Protein AF-A0A371HRX9-F1 (afdb_monomer_lite)

Radius of gyration: 19.14 Å; chains: 1; bounding box: 44×37×48 Å

pLDDT: mean 90.25, std 6.48, range [60.59, 98.5]

InterPro domains:
  IPR000477 Reverse transcriptase domain [PF00078] (26-96)
  IPR043128 Reverse transcriptase/Diguanylate cyclase domain [G3DSA:3.30.70.270] (24-95)
  IPR043502 DNA/RNA polymerase superfamily [SSF56672] (2-97)
  IPR053134 RNA-directed DNA polymerase homolog [PTHR24559] (25-96)

Organism: Mucuna pruriens (NCBI:txid157652)

Foldseek 3Di:
DDPVVVVVVVVVVVVCVVVVVDDDPVVVVVVVPPDPDDDDDDCPCVQQVAADDPVCQVVQWDADPVGIDTRRTGDPPDPCSVVVSVVVVCVVCVVVD

Sequence (97 aa):
MNLTILDVVKKEMTKLLAVGIIYPISDIVEKLAGKSRYYFLDGFSGYMQMHIALEDQHKTTFTCPFGTFAYSRMPFGLCNAPSTFQRCMTSIFSNLL

Secondary structure (DSSP, 8-state):
--HHHHHHHHHHHHHHHHTTS---HHHHHHHHTT-S-------TTSGGGSBPPGGGGGGG-EEETTEEE--SB--TT-TTHHHHHHHHHHHHTTTT-

Structure (mmCIF, N/CA/C/O backbone):
data_AF-A0A371HRX9-F1
#
_entry.id   AF-A0A371HRX9-F1
#
loop_
_atom_site.group_PDB
_atom_site.id
_atom_site.type_symbol
_atom_site.label_atom_id
_atom_site.label_alt_id
_atom_site.label_comp_id
_atom_site.label_asym_id
_atom_site.label_entity_id
_atom_site.label_seq_id
_atom_site.pdbx_PDB_ins_code
_atom_site.Cartn_x
_atom_site.Cartn_y
_atom_site.Cartn_z
_atom_site.occupancy
_atom_site.B_iso_or_equiv
_atom_site.auth_seq_id
_atom_site.auth_comp_id
_atom_site.auth_asym_id
_atom_site.auth_atom_id
_atom_site.pdbx_PDB_model_num
ATOM 1 N N . MET A 1 1 ? 28.736 -16.654 4.655 1.00 60.59 1 MET A N 1
ATOM 2 C CA . MET A 1 1 ? 27.337 -16.948 4.269 1.00 60.59 1 MET A CA 1
ATOM 3 C C . MET A 1 1 ? 27.285 -18.393 3.795 1.00 60.59 1 MET A C 1
ATOM 5 O O . MET A 1 1 ? 28.167 -18.775 3.040 1.00 60.59 1 MET A O 1
ATOM 9 N N . ASN A 1 2 ? 26.358 -19.212 4.293 1.00 76.81 2 ASN A N 1
ATOM 10 C CA . ASN A 1 2 ? 26.287 -20.638 3.952 1.00 76.81 2 ASN A CA 1
ATOM 11 C C . ASN A 1 2 ? 25.788 -20.806 2.500 1.00 76.81 2 ASN A C 1
ATOM 13 O O . ASN A 1 2 ? 24.740 -20.253 2.164 1.00 76.81 2 ASN A O 1
ATOM 17 N N . LEU A 1 3 ? 26.525 -21.540 1.654 1.00 76.75 3 LEU A N 1
ATOM 18 C CA . LEU A 1 3 ? 26.177 -21.779 0.242 1.00 76.75 3 LEU A CA 1
ATOM 19 C C . LEU A 1 3 ? 24.764 -22.367 0.087 1.00 76.75 3 LEU A C 1
ATOM 21 O O . LEU A 1 3 ? 24.022 -21.957 -0.798 1.00 76.75 3 LEU A O 1
ATOM 25 N N . THR A 1 4 ? 24.329 -23.202 1.031 1.00 87.62 4 THR A N 1
ATOM 26 C CA . THR A 1 4 ? 22.989 -23.801 1.032 1.00 87.62 4 THR A CA 1
ATOM 27 C C . THR A 1 4 ? 21.876 -22.759 1.183 1.00 87.62 4 THR A C 1
ATOM 29 O O . THR A 1 4 ? 20.810 -22.895 0.589 1.00 87.62 4 THR A O 1
ATOM 32 N N . ILE A 1 5 ? 22.110 -21.687 1.949 1.00 91.06 5 ILE A N 1
ATOM 33 C CA . ILE A 1 5 ? 21.121 -20.613 2.131 1.00 91.06 5 ILE A CA 1
ATOM 34 C C . ILE A 1 5 ? 20.975 -19.808 0.837 1.00 91.06 5 ILE A C 1
ATOM 36 O O . ILE A 1 5 ? 19.861 -19.449 0.465 1.00 91.06 5 ILE A O 1
ATOM 40 N N . LEU A 1 6 ? 22.079 -19.559 0.126 1.00 91.44 6 LEU A N 1
ATOM 41 C CA . LEU A 1 6 ? 22.054 -18.866 -1.164 1.00 91.44 6 LEU A CA 1
ATOM 42 C C . LEU A 1 6 ? 21.221 -19.616 -2.205 1.00 91.44 6 LEU A C 1
ATOM 44 O O . LEU A 1 6 ? 20.437 -18.991 -2.917 1.00 91.44 6 LEU A O 1
ATOM 48 N N . ASP A 1 7 ? 21.362 -20.938 -2.276 1.00 93.38 7 ASP A N 1
ATOM 49 C CA . ASP A 1 7 ? 20.621 -21.755 -3.240 1.00 93.38 7 ASP A CA 1
ATOM 50 C C . ASP A 1 7 ? 19.124 -21.815 -2.917 1.00 93.38 7 ASP A C 1
ATOM 52 O O . ASP A 1 7 ? 18.289 -21.719 -3.819 1.00 93.38 7 ASP A O 1
ATOM 56 N N . VAL A 1 8 ? 18.767 -21.884 -1.629 1.00 94.44 8 VAL A N 1
ATOM 57 C CA . VAL A 1 8 ? 17.368 -21.787 -1.183 1.00 94.44 8 VAL A CA 1
ATOM 58 C C . VAL A 1 8 ? 16.779 -20.424 -1.549 1.00 94.44 8 VAL A C 1
ATOM 60 O O . VAL A 1 8 ? 15.705 -20.369 -2.146 1.00 94.44 8 VAL A O 1
ATOM 63 N N . VAL A 1 9 ? 17.491 -19.330 -1.261 1.00 94.44 9 VAL A N 1
ATOM 64 C CA . VAL A 1 9 ? 17.036 -17.971 -1.594 1.00 94.44 9 VAL A CA 1
ATOM 65 C C . VAL A 1 9 ? 16.836 -17.814 -3.099 1.00 94.44 9 VAL A C 1
ATOM 67 O O . VAL A 1 9 ? 15.780 -17.347 -3.521 1.00 94.44 9 VAL A O 1
ATOM 70 N N . LYS A 1 10 ? 17.796 -18.257 -3.922 1.00 93.31 10 LYS A N 1
ATOM 71 C CA . LYS A 1 10 ? 17.667 -18.225 -5.387 1.00 93.31 10 LYS A CA 1
ATOM 72 C C . LYS A 1 10 ? 16.430 -18.985 -5.855 1.00 93.31 10 LYS A C 1
ATOM 74 O O . LYS A 1 10 ? 15.658 -18.450 -6.643 1.00 93.31 10 LYS A O 1
ATOM 79 N N . LYS A 1 11 ? 16.207 -20.196 -5.336 1.00 95.19 11 LYS A N 1
ATOM 80 C CA . LYS A 1 11 ? 15.046 -21.019 -5.691 1.00 95.19 11 LYS A CA 1
ATOM 81 C C . LYS A 1 11 ? 13.724 -20.325 -5.355 1.00 95.19 11 LYS A C 1
ATOM 83 O O . LYS A 1 11 ? 12.819 -20.330 -6.187 1.00 95.19 11 LYS A O 1
ATOM 88 N N . GLU A 1 12 ? 13.601 -19.729 -4.170 1.00 95.31 12 GLU A N 1
ATOM 89 C CA . GLU A 1 12 ? 12.387 -18.998 -3.789 1.00 95.31 12 GLU A CA 1
ATOM 90 C C . GLU A 1 12 ? 12.193 -17.734 -4.638 1.00 95.31 12 GLU A C 1
ATOM 92 O O . GLU A 1 12 ? 11.091 -17.500 -5.132 1.00 95.31 12 GLU A O 1
ATOM 97 N N . MET A 1 13 ? 13.255 -16.968 -4.911 1.00 93.94 13 MET A N 1
ATOM 98 C CA . MET A 1 13 ? 13.174 -15.813 -5.813 1.00 93.94 13 MET A CA 1
ATOM 99 C C . MET A 1 13 ? 12.704 -16.212 -7.215 1.00 93.94 13 MET A C 1
ATOM 101 O O . MET A 1 13 ? 11.827 -15.555 -7.768 1.00 93.94 13 MET A O 1
ATOM 105 N N . THR A 1 14 ? 13.226 -17.305 -7.782 1.00 94.31 14 THR A N 1
ATOM 106 C CA . THR A 1 14 ? 12.791 -17.797 -9.098 1.00 94.31 14 THR A CA 1
ATOM 107 C C . THR A 1 14 ? 11.314 -18.185 -9.103 1.00 94.31 14 THR A C 1
ATOM 109 O O . THR A 1 14 ? 10.618 -17.882 -10.069 1.00 94.31 14 THR A O 1
ATOM 112 N N . LYS A 1 15 ? 10.803 -18.800 -8.028 1.00 93.50 15 LYS A N 1
ATOM 113 C CA . LYS A 1 15 ? 9.365 -19.090 -7.913 1.00 93.50 15 LYS A CA 1
ATOM 114 C C . LYS A 1 15 ? 8.545 -17.806 -7.928 1.00 93.50 15 LYS A C 1
ATOM 116 O O . LYS A 1 15 ? 7.600 -17.720 -8.701 1.00 93.50 15 LYS A O 1
ATOM 121 N N . LEU A 1 16 ? 8.921 -16.821 -7.108 1.00 91.75 16 LEU A N 1
ATOM 122 C CA . LEU A 1 16 ? 8.218 -15.538 -7.012 1.00 91.75 16 LEU A CA 1
ATOM 123 C C . LEU A 1 16 ? 8.247 -14.761 -8.338 1.00 91.75 16 LEU A C 1
ATOM 125 O O . LEU A 1 16 ? 7.241 -14.154 -8.698 1.00 91.75 16 LEU A O 1
ATOM 129 N N . LEU A 1 17 ? 9.364 -14.811 -9.073 1.00 91.44 17 LEU A N 1
ATOM 130 C CA . LEU A 1 17 ? 9.488 -14.252 -10.424 1.00 91.44 17 LEU A CA 1
ATOM 131 C C . LEU A 1 17 ? 8.540 -14.952 -11.406 1.00 91.44 17 LEU A C 1
ATOM 133 O O . LEU A 1 17 ? 7.808 -14.288 -12.131 1.00 91.44 17 LEU A O 1
ATOM 137 N N . ALA A 1 18 ? 8.513 -16.289 -11.407 1.00 90.56 18 ALA A N 1
ATOM 138 C CA . ALA A 1 18 ? 7.702 -17.072 -12.341 1.00 90.56 18 ALA A CA 1
ATOM 139 C C . ALA A 1 18 ? 6.191 -16.838 -12.178 1.00 90.56 18 ALA A C 1
ATOM 141 O O . ALA A 1 18 ? 5.456 -16.886 -13.160 1.00 90.56 18 ALA A O 1
ATOM 142 N N . VAL A 1 19 ? 5.726 -16.563 -10.955 1.00 88.19 19 VAL A N 1
ATOM 143 C CA . VAL A 1 19 ? 4.318 -16.217 -10.684 1.00 88.19 19 VAL A CA 1
ATOM 144 C C . VAL A 1 19 ? 4.027 -14.714 -10.786 1.00 88.19 19 VAL A C 1
ATOM 146 O O . VAL A 1 19 ? 2.910 -14.291 -10.503 1.00 88.19 19 VAL A O 1
ATOM 149 N N . GLY A 1 20 ? 5.019 -13.898 -11.157 1.00 81.25 20 GLY A N 1
ATOM 150 C CA . GLY A 1 20 ? 4.871 -12.448 -11.300 1.00 81.25 20 GLY A CA 1
ATOM 151 C C . GLY A 1 20 ? 4.657 -11.695 -9.983 1.00 81.25 20 GLY A C 1
ATOM 152 O O . GLY A 1 20 ? 4.153 -10.575 -9.999 1.00 81.25 20 GLY A O 1
ATOM 153 N N . ILE A 1 21 ? 5.017 -12.288 -8.836 1.00 78.88 21 ILE A N 1
ATOM 154 C CA . ILE A 1 21 ? 4.930 -11.613 -7.528 1.00 78.88 21 ILE A CA 1
ATOM 155 C C . ILE A 1 21 ? 6.043 -10.569 -7.381 1.00 78.88 21 ILE A C 1
ATOM 157 O O . ILE A 1 21 ? 5.825 -9.518 -6.780 1.00 78.88 21 ILE A O 1
ATOM 161 N N . ILE A 1 22 ? 7.231 -10.847 -7.923 1.00 85.44 22 ILE A N 1
ATOM 162 C CA . ILE A 1 22 ? 8.363 -9.912 -7.958 1.00 85.44 22 ILE A CA 1
ATOM 163 C C . ILE A 1 22 ? 8.864 -9.755 -9.394 1.00 85.44 22 ILE A C 1
ATOM 165 O O . ILE A 1 22 ? 8.639 -10.631 -10.225 1.00 85.44 22 ILE A O 1
ATOM 169 N N . TYR A 1 23 ? 9.572 -8.663 -9.673 1.00 85.94 23 TYR A N 1
ATOM 170 C CA . TYR A 1 23 ? 10.245 -8.414 -10.949 1.00 85.94 23 TYR A CA 1
ATOM 171 C C . TYR A 1 23 ? 11.633 -7.790 -10.701 1.00 85.94 23 TYR A C 1
ATOM 173 O O . TYR A 1 23 ? 11.835 -7.141 -9.667 1.00 85.94 23 TYR A O 1
ATOM 181 N N . PRO A 1 24 ? 12.607 -7.970 -11.608 1.00 89.44 24 PRO A N 1
ATOM 182 C CA . PRO A 1 24 ? 13.903 -7.307 -11.521 1.00 89.44 24 PRO A CA 1
ATOM 183 C C . PRO A 1 24 ? 13.765 -5.794 -11.730 1.00 89.44 24 PRO A C 1
ATOM 185 O O . PRO A 1 24 ? 13.083 -5.336 -12.643 1.00 89.44 24 PRO A O 1
ATOM 188 N N . ILE A 1 25 ? 14.459 -4.992 -10.919 1.00 88.44 25 ILE A N 1
ATOM 189 C CA . ILE A 1 25 ? 14.465 -3.527 -11.089 1.00 88.44 25 ILE A CA 1
ATOM 190 C C . ILE A 1 25 ? 15.094 -3.130 -12.436 1.00 88.44 25 ILE A C 1
ATOM 192 O O . ILE A 1 25 ? 14.673 -2.137 -13.031 1.00 88.44 25 ILE A O 1
ATOM 196 N N . SER A 1 26 ? 16.052 -3.918 -12.940 1.00 90.56 26 SER A N 1
ATOM 197 C CA . SER A 1 26 ? 16.662 -3.730 -14.263 1.00 90.56 26 SER A CA 1
ATOM 198 C C . SER A 1 26 ? 15.621 -3.641 -15.373 1.00 90.56 26 SER A C 1
ATOM 200 O O . SER A 1 26 ? 15.710 -2.741 -16.198 1.00 90.56 26 SER A O 1
ATOM 202 N N . ASP A 1 27 ? 14.586 -4.481 -15.338 1.00 86.25 27 ASP A N 1
ATOM 203 C CA . ASP A 1 27 ? 13.558 -4.541 -16.381 1.00 86.25 27 ASP A CA 1
ATOM 204 C C . ASP A 1 27 ? 12.777 -3.222 -16.471 1.00 86.25 27 ASP A C 1
ATOM 206 O O . ASP A 1 27 ? 12.442 -2.754 -17.559 1.00 86.25 27 ASP A O 1
ATOM 210 N N . ILE A 1 28 ? 12.519 -2.576 -15.327 1.00 84.38 28 ILE A N 1
ATOM 211 C CA . ILE A 1 28 ? 11.899 -1.246 -15.297 1.00 84.38 28 ILE A CA 1
ATOM 212 C C . ILE A 1 28 ? 12.854 -0.198 -15.863 1.00 84.38 28 ILE A C 1
ATOM 214 O O . ILE A 1 28 ? 12.442 0.630 -16.674 1.00 84.38 28 ILE A O 1
ATOM 218 N N . VAL A 1 29 ? 14.118 -0.210 -15.436 1.00 87.62 29 VAL A N 1
ATOM 219 C CA . VAL A 1 29 ? 15.112 0.779 -15.879 1.00 87.62 29 VAL A CA 1
ATOM 220 C C . VAL A 1 29 ? 15.327 0.689 -17.390 1.00 87.62 29 VAL A C 1
ATOM 222 O O . VAL A 1 29 ? 15.361 1.717 -18.061 1.00 87.62 29 VAL A O 1
ATOM 225 N N . GLU A 1 30 ? 15.397 -0.521 -17.939 1.00 89.38 30 GLU A N 1
ATOM 226 C CA . GLU A 1 30 ? 15.524 -0.763 -19.375 1.00 89.38 30 GLU A CA 1
ATOM 227 C C . GLU A 1 30 ? 14.277 -0.316 -20.149 1.00 89.38 30 GLU A C 1
ATOM 229 O O . GLU A 1 30 ? 14.412 0.377 -21.157 1.00 89.38 30 GLU A O 1
ATOM 234 N N . LYS A 1 31 ? 13.060 -0.607 -19.656 1.00 84.62 31 LYS A N 1
ATOM 235 C CA . LYS A 1 31 ? 11.806 -0.097 -20.253 1.00 84.62 31 LYS A CA 1
ATOM 236 C C . LYS A 1 31 ? 11.749 1.435 -20.287 1.00 84.62 31 LYS A C 1
ATOM 238 O O . LYS A 1 31 ? 11.165 2.022 -21.204 1.00 84.62 31 LYS A O 1
ATOM 243 N N . LEU A 1 32 ? 12.322 2.079 -19.273 1.00 86.44 32 LEU A N 1
ATOM 244 C CA . LEU A 1 32 ? 12.374 3.532 -19.153 1.00 86.44 32 LEU A CA 1
ATOM 245 C C . LEU A 1 32 ? 13.524 4.154 -19.955 1.00 86.44 32 LEU A C 1
ATOM 247 O O . LEU A 1 32 ? 13.451 5.339 -20.255 1.00 86.44 32 LEU A O 1
ATOM 251 N N . ALA A 1 33 ? 14.557 3.403 -20.334 1.00 91.56 33 ALA A N 1
ATOM 252 C CA . ALA A 1 33 ? 15.732 3.950 -21.001 1.00 91.56 33 ALA A CA 1
ATOM 253 C C . ALA A 1 33 ? 15.400 4.623 -22.350 1.00 91.56 33 ALA A C 1
ATOM 255 O O . ALA A 1 33 ? 14.508 4.216 -23.097 1.00 91.56 33 ALA A O 1
ATOM 256 N N . GLY A 1 34 ? 16.144 5.685 -22.677 1.00 89.81 34 GLY A N 1
ATOM 257 C CA . GLY A 1 34 ? 16.047 6.373 -23.970 1.00 89.81 34 GLY A CA 1
ATOM 258 C C . GLY A 1 34 ? 14.816 7.271 -24.155 1.00 89.81 34 GLY A C 1
ATOM 259 O O . GLY A 1 34 ? 14.629 7.815 -25.244 1.00 89.81 34 GLY A O 1
ATOM 260 N N . LYS A 1 35 ? 13.977 7.474 -23.128 1.00 89.62 35 LYS A N 1
ATOM 261 C CA . LYS A 1 35 ? 12.890 8.466 -23.192 1.00 89.62 35 LYS A CA 1
ATOM 262 C C . LYS A 1 35 ? 13.445 9.880 -22.995 1.00 89.62 35 LYS A C 1
ATOM 264 O O . LYS A 1 35 ? 14.298 10.116 -22.143 1.00 89.62 35 LYS A O 1
ATOM 269 N N . SER A 1 36 ? 12.942 10.834 -23.781 1.00 94.81 36 SER A N 1
ATOM 270 C CA . SER A 1 36 ? 13.370 12.242 -23.739 1.00 94.81 36 SER A CA 1
ATOM 271 C C . SER A 1 36 ? 12.797 13.025 -22.555 1.00 94.81 36 SER A C 1
ATOM 273 O O . SER A 1 36 ? 13.312 14.090 -22.219 1.00 94.81 36 SER A O 1
ATOM 275 N N . ARG A 1 37 ? 11.717 12.527 -21.939 1.00 92.69 37 ARG A N 1
ATOM 276 C CA . ARG A 1 37 ? 11.029 13.140 -20.797 1.00 92.69 37 ARG A CA 1
ATOM 277 C C . ARG A 1 37 ? 10.475 12.060 -19.879 1.00 92.69 37 ARG A C 1
ATOM 279 O O . ARG A 1 37 ? 10.003 11.029 -20.353 1.00 92.69 37 ARG A O 1
ATOM 286 N N . TYR A 1 38 ? 10.475 12.358 -18.586 1.00 89.69 38 TYR A N 1
ATOM 287 C CA . TYR A 1 38 ? 9.893 11.522 -17.544 1.00 89.69 38 TYR A CA 1
ATOM 288 C C . TYR A 1 38 ? 8.942 12.367 -16.705 1.00 89.69 38 TYR A C 1
ATOM 290 O O . TYR A 1 38 ? 9.214 13.540 -16.445 1.00 89.69 38 TYR A O 1
ATOM 298 N N . TYR A 1 39 ? 7.843 11.756 -16.279 1.00 89.00 39 TYR A N 1
ATOM 299 C CA . TYR A 1 39 ? 6.859 12.367 -15.396 1.00 89.00 39 TYR A CA 1
ATOM 300 C C . TYR A 1 39 ? 6.726 11.485 -14.160 1.00 89.00 39 TYR A C 1
ATOM 302 O O . TYR A 1 39 ? 6.503 10.282 -14.281 1.0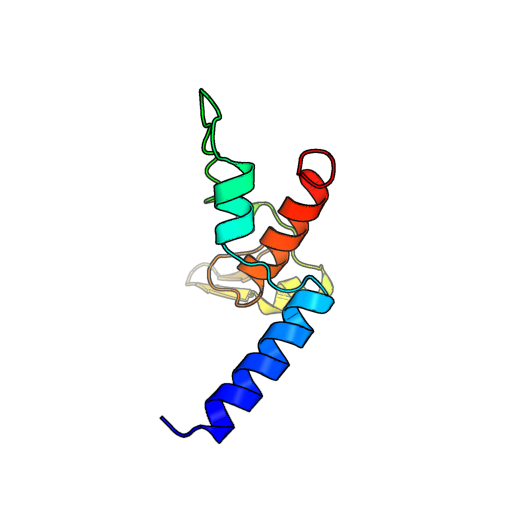0 89.00 39 TYR A O 1
ATOM 310 N N . PHE A 1 40 ? 6.889 12.083 -12.983 1.00 88.31 40 PHE A N 1
ATOM 311 C CA . PHE A 1 40 ? 6.695 11.405 -11.709 1.00 88.31 40 PHE A CA 1
ATOM 312 C C . PHE A 1 40 ? 5.345 11.817 -11.128 1.00 88.31 40 PHE A C 1
ATOM 314 O O . PHE A 1 40 ? 5.065 13.008 -10.993 1.00 88.31 40 PHE A O 1
ATOM 321 N N . LEU A 1 41 ? 4.513 10.830 -10.812 1.00 88.19 41 LEU A N 1
ATOM 322 C CA . LEU A 1 41 ? 3.228 11.034 -10.156 1.00 88.19 41 LEU A CA 1
ATOM 323 C C . LEU A 1 41 ? 3.368 10.596 -8.703 1.00 88.19 41 LEU A C 1
ATOM 325 O O . LEU A 1 41 ? 3.674 9.435 -8.434 1.00 88.19 41 LEU A O 1
ATOM 329 N N . ASP A 1 42 ? 3.152 11.526 -7.776 1.00 87.06 42 ASP A N 1
ATOM 330 C CA . ASP A 1 42 ? 3.172 11.210 -6.354 1.00 87.06 42 ASP A CA 1
ATOM 331 C C . ASP A 1 42 ? 1.831 10.609 -5.914 1.00 87.06 42 ASP A C 1
ATOM 333 O O . ASP A 1 42 ? 0.768 11.218 -6.045 1.00 87.06 42 ASP A O 1
ATOM 337 N N . GLY A 1 43 ? 1.901 9.389 -5.387 1.00 83.31 43 GLY A N 1
ATOM 338 C CA . GLY A 1 43 ? 0.777 8.647 -4.831 1.00 83.31 43 GLY A CA 1
ATOM 339 C C . GLY A 1 43 ? 0.688 8.720 -3.307 1.00 83.31 43 GLY A C 1
ATOM 340 O O . GLY A 1 43 ? 0.054 7.843 -2.728 1.00 83.31 43 GLY A O 1
ATOM 341 N N . PHE A 1 44 ? 1.317 9.699 -2.640 1.00 78.62 44 PHE A N 1
ATOM 342 C CA . PHE A 1 44 ? 1.428 9.771 -1.174 1.00 78.62 44 PHE A CA 1
ATOM 343 C C . PHE A 1 44 ? 0.102 9.552 -0.425 1.00 78.62 44 PHE A C 1
ATOM 345 O O . PHE A 1 44 ? 0.043 8.794 0.542 1.00 78.62 44 PHE A O 1
ATOM 352 N N . SER A 1 45 ? -0.996 10.153 -0.894 1.00 83.81 45 SER A N 1
ATOM 353 C CA . SER A 1 45 ? -2.333 9.983 -0.297 1.00 83.81 45 SER A CA 1
ATOM 354 C C . SER A 1 45 ? -3.142 8.826 -0.896 1.00 83.81 45 SER A C 1
ATOM 356 O O . SER A 1 45 ? -4.340 8.712 -0.644 1.00 83.81 45 SER A O 1
ATOM 358 N N . GLY A 1 46 ? -2.516 7.966 -1.695 1.00 86.25 46 GLY A N 1
ATOM 359 C CA . GLY A 1 46 ? -3.169 6.889 -2.430 1.00 86.25 46 GLY A CA 1
ATOM 360 C C . GLY A 1 46 ? -3.832 5.848 -1.529 1.00 86.25 46 GLY A C 1
ATOM 361 O O . GLY A 1 46 ? -4.923 5.376 -1.843 1.00 86.25 46 GLY A O 1
ATOM 362 N N . TYR A 1 47 ? -3.246 5.551 -0.363 1.00 87.81 47 TYR A N 1
ATOM 363 C CA . TYR A 1 47 ? -3.851 4.627 0.606 1.00 87.81 47 TYR A CA 1
ATOM 364 C C . TYR A 1 47 ? -5.196 5.151 1.122 1.00 87.81 47 TYR A C 1
ATOM 366 O O . TYR A 1 47 ? -6.195 4.436 1.089 1.00 87.81 47 TYR A O 1
ATOM 374 N N . MET A 1 48 ? -5.264 6.442 1.460 1.00 89.31 48 MET A N 1
ATOM 375 C CA . MET A 1 48 ? -6.475 7.097 1.977 1.00 89.31 48 MET A CA 1
ATOM 376 C C . MET A 1 48 ? -7.636 7.117 0.967 1.00 89.31 48 MET A C 1
ATOM 378 O O . MET A 1 48 ? -8.763 7.448 1.327 1.00 89.31 48 MET A O 1
ATOM 382 N N . GLN A 1 49 ? -7.390 6.748 -0.294 1.00 91.62 49 GLN A N 1
ATOM 383 C CA . GLN A 1 49 ? -8.415 6.628 -1.330 1.00 91.62 49 GLN A CA 1
ATOM 384 C C . GLN A 1 49 ? -8.969 5.202 -1.456 1.00 91.62 49 GLN A C 1
ATOM 386 O O . GLN A 1 49 ? -10.049 5.013 -2.011 1.00 91.62 49 GLN A O 1
ATOM 391 N N . MET A 1 50 ? -8.299 4.178 -0.922 1.00 91.44 50 MET A N 1
ATOM 392 C CA . MET A 1 50 ? -8.727 2.782 -1.058 1.00 91.44 50 MET A CA 1
ATOM 393 C C . MET A 1 50 ? -9.728 2.390 0.028 1.00 91.44 50 MET A C 1
ATOM 395 O O . MET A 1 50 ? -9.476 2.610 1.210 1.00 91.44 50 MET A O 1
ATOM 399 N N . HIS A 1 51 ? -10.863 1.801 -0.359 1.00 94.75 51 HIS A N 1
ATOM 400 C CA . HIS A 1 51 ? -11.848 1.286 0.598 1.00 94.75 51 HIS A CA 1
ATOM 401 C C . HIS A 1 51 ? -11.318 0.072 1.357 1.00 94.75 51 HIS A C 1
ATOM 403 O O . HIS A 1 51 ? -10.734 -0.835 0.767 1.00 94.75 51 HIS A O 1
ATOM 409 N N . ILE A 1 52 ? -11.592 0.046 2.660 1.00 95.38 52 ILE A N 1
ATOM 410 C CA . ILE A 1 52 ? -11.481 -1.167 3.471 1.00 95.38 52 ILE A CA 1
ATOM 411 C C . ILE A 1 52 ? -12.789 -1.946 3.315 1.00 95.38 52 ILE A C 1
ATOM 413 O O . ILE A 1 52 ? -13.870 -1.345 3.353 1.00 95.38 52 ILE A O 1
ATOM 417 N N . ALA A 1 53 ? -12.681 -3.266 3.145 1.00 95.75 53 ALA A N 1
ATOM 418 C CA . ALA A 1 53 ? -13.827 -4.169 3.122 1.00 95.75 53 ALA A CA 1
ATOM 419 C C . ALA A 1 53 ? -14.701 -3.947 4.366 1.00 95.75 53 ALA A C 1
ATOM 421 O O . ALA A 1 53 ? -14.179 -3.730 5.462 1.00 95.75 53 ALA A O 1
ATOM 422 N N . LEU A 1 54 ? -16.024 -3.946 4.200 1.00 96.88 54 LEU A N 1
ATOM 423 C CA . LEU A 1 54 ? -16.951 -3.535 5.258 1.00 96.88 54 LEU A CA 1
ATOM 424 C C . LEU A 1 54 ? -16.784 -4.400 6.517 1.00 96.88 54 LEU A C 1
ATOM 426 O O . LEU A 1 54 ? -16.767 -3.885 7.633 1.00 96.88 54 LEU A O 1
ATOM 430 N N . GLU A 1 55 ? -16.570 -5.699 6.322 1.00 97.62 55 GLU A N 1
ATOM 431 C CA . GLU A 1 55 ? -16.301 -6.690 7.358 1.00 97.62 55 GLU A CA 1
ATOM 432 C C . GLU A 1 55 ? -14.996 -6.442 8.132 1.00 97.62 55 GLU A C 1
ATOM 434 O O . GLU A 1 55 ? -14.879 -6.887 9.270 1.00 97.62 55 GLU A O 1
ATOM 439 N N . ASP A 1 56 ? -14.040 -5.694 7.574 1.00 96.81 56 ASP A N 1
ATOM 440 C CA . ASP A 1 56 ? -12.721 -5.446 8.166 1.00 96.81 56 ASP A CA 1
ATOM 441 C C . ASP A 1 56 ? -12.575 -4.051 8.791 1.00 96.81 56 ASP A C 1
ATOM 443 O O . ASP A 1 56 ? -11.629 -3.822 9.546 1.00 96.81 56 ASP A O 1
ATOM 447 N N . GLN A 1 57 ? -13.502 -3.116 8.545 1.00 96.75 57 GLN A N 1
ATOM 448 C CA . GLN A 1 57 ? -13.400 -1.734 9.047 1.00 96.75 57 GLN A CA 1
ATOM 449 C C . GLN A 1 57 ? -13.273 -1.669 10.573 1.00 96.75 57 GLN A C 1
ATOM 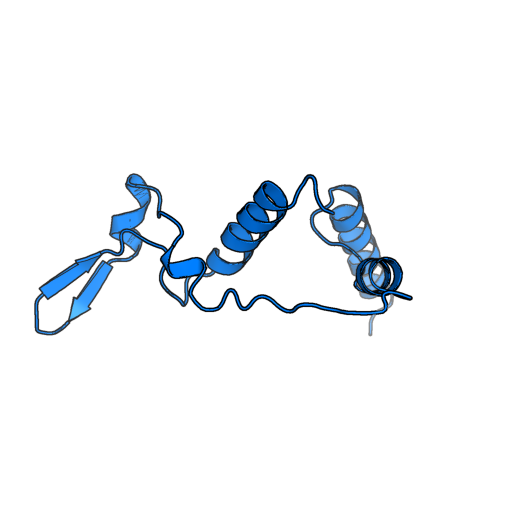451 O O . GLN A 1 57 ? -12.456 -0.907 11.096 1.00 96.75 57 GLN A O 1
ATOM 456 N N . HIS A 1 58 ? -13.999 -2.527 11.295 1.00 96.94 58 HIS A N 1
ATOM 457 C CA . HIS A 1 58 ? -13.936 -2.604 12.757 1.00 96.94 58 HIS A CA 1
ATOM 458 C C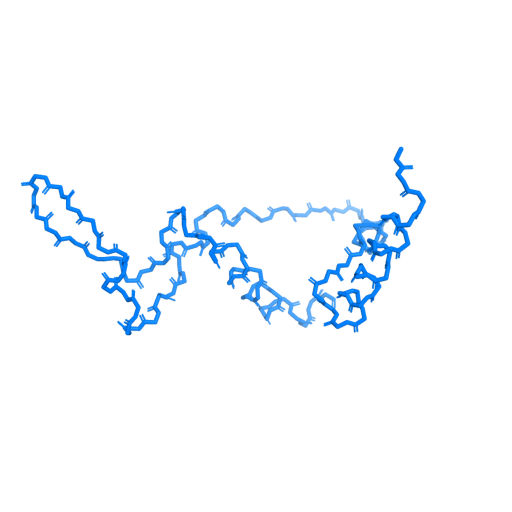 . HIS A 1 58 ? -12.536 -2.966 13.291 1.00 96.94 58 HIS A C 1
ATOM 460 O O . HIS A 1 58 ? -12.210 -2.630 14.421 1.00 96.94 58 HIS A O 1
ATOM 466 N N . LYS A 1 59 ? -11.670 -3.602 12.488 1.00 96.31 59 LYS A N 1
ATOM 467 C CA . LYS A 1 59 ? -10.285 -3.929 12.879 1.00 96.31 59 LYS A CA 1
ATOM 468 C C . LYS A 1 59 ? -9.366 -2.710 12.874 1.00 96.31 59 LYS A C 1
ATOM 470 O O . LYS A 1 59 ? -8.252 -2.773 13.383 1.00 96.31 59 LYS A O 1
ATOM 475 N N . THR A 1 60 ? -9.822 -1.606 12.289 1.00 96.44 60 THR A N 1
ATOM 476 C CA . THR A 1 60 ? -9.088 -0.337 12.219 1.00 96.44 60 THR A CA 1
ATOM 477 C C . THR A 1 60 ? -9.596 0.690 13.222 1.00 96.44 60 THR A C 1
ATOM 479 O O . THR A 1 60 ? -9.354 1.887 13.067 1.00 96.44 60 THR A O 1
ATOM 482 N N . THR A 1 61 ? -10.325 0.241 14.247 1.00 97.50 61 THR A N 1
ATOM 483 C CA . THR A 1 61 ? -10.802 1.133 15.296 1.00 97.50 61 THR A CA 1
ATOM 484 C C . THR A 1 61 ? -9.645 1.733 16.078 1.00 97.50 61 THR A C 1
ATOM 486 O O . THR A 1 61 ? -8.729 1.021 16.485 1.00 97.50 61 THR A O 1
ATOM 489 N N . PHE A 1 62 ? -9.729 3.026 16.358 1.00 97.00 62 PHE A N 1
ATOM 490 C CA . PHE A 1 62 ? -8.856 3.712 17.296 1.00 97.00 62 PHE A CA 1
ATOM 491 C C . PHE A 1 62 ? -9.697 4.509 18.290 1.00 97.00 62 PHE A C 1
ATOM 493 O O . PHE A 1 62 ? -10.794 4.976 17.974 1.00 97.00 62 PHE A O 1
ATOM 500 N N . THR A 1 63 ? -9.166 4.674 19.496 1.00 98.12 63 THR A N 1
ATOM 501 C CA . THR A 1 63 ? -9.816 5.428 20.567 1.00 98.12 63 THR A CA 1
ATOM 502 C C . THR A 1 63 ? -9.009 6.681 20.865 1.00 98.12 63 THR A C 1
ATOM 504 O O . THR A 1 63 ? -7.786 6.640 20.992 1.00 98.12 63 THR A O 1
ATOM 507 N N . CYS A 1 64 ? -9.703 7.804 20.987 1.00 97.19 64 CYS A N 1
ATOM 508 C CA . CYS A 1 64 ? -9.157 9.078 21.433 1.00 97.19 64 CYS A CA 1
ATOM 509 C C . CYS A 1 64 ? -10.106 9.699 22.479 1.00 97.19 64 CYS A C 1
ATOM 511 O O . CYS A 1 64 ? -11.208 9.185 22.684 1.00 97.19 64 CYS A O 1
ATOM 513 N N . PRO A 1 65 ? -9.735 10.812 23.142 1.00 98.50 65 PRO A N 1
ATOM 514 C CA . PRO A 1 65 ? -10.602 11.465 24.132 1.00 98.50 65 PRO A CA 1
ATOM 515 C C . PRO A 1 65 ? -11.988 11.878 23.607 1.00 98.50 65 PRO A C 1
ATOM 517 O O . PRO A 1 65 ? -12.892 12.131 24.396 1.00 98.50 65 PRO A O 1
ATOM 520 N N . PHE A 1 66 ? -12.161 11.939 22.285 1.00 97.69 66 PHE A N 1
ATOM 521 C CA . PHE A 1 66 ? -13.409 12.318 21.621 1.00 97.69 66 PHE A CA 1
ATOM 522 C C . PHE A 1 66 ? -14.282 11.120 21.215 1.00 97.69 66 PHE A C 1
ATOM 524 O O . PHE A 1 66 ? -15.358 11.322 20.659 1.00 97.69 66 PHE A O 1
ATOM 531 N N . GLY A 1 67 ? -13.835 9.884 21.464 1.00 98.00 67 GLY A N 1
ATOM 532 C CA . GLY A 1 67 ? -14.593 8.672 21.165 1.00 98.00 67 GLY A CA 1
ATOM 533 C C . GLY A 1 67 ? -13.770 7.572 20.503 1.00 98.00 67 GLY A C 1
ATOM 534 O O . GLY A 1 67 ? -12.544 7.633 20.412 1.00 98.00 67 GLY A O 1
ATOM 535 N N . THR A 1 68 ? -14.475 6.541 20.041 1.00 98.00 68 THR A N 1
ATOM 536 C CA . THR A 1 68 ? -13.899 5.438 19.264 1.00 98.00 68 THR A CA 1
ATOM 537 C C . THR A 1 68 ? -14.399 5.531 17.831 1.00 98.00 68 THR A C 1
ATOM 539 O O . THR A 1 68 ? -15.602 5.617 17.597 1.00 98.00 68 THR A O 1
ATOM 542 N N . PHE A 1 69 ? -13.470 5.512 16.882 1.00 97.69 69 PHE A N 1
ATOM 543 C CA . PHE A 1 69 ? -13.734 5.686 15.456 1.00 97.69 69 PHE A CA 1
ATOM 544 C C . PHE A 1 69 ? -13.094 4.546 14.674 1.00 97.69 69 PHE A C 1
ATOM 546 O O . PHE A 1 69 ? -12.077 4.014 15.103 1.00 97.69 69 PHE A O 1
ATOM 553 N N . ALA A 1 70 ? -13.659 4.195 13.521 1.00 97.38 70 ALA A N 1
ATOM 554 C CA . ALA A 1 70 ? -13.100 3.216 12.591 1.00 97.38 70 ALA A CA 1
ATOM 555 C C . ALA A 1 70 ? -12.814 3.880 11.244 1.00 97.38 70 ALA A C 1
ATOM 557 O O . ALA A 1 70 ? -13.535 4.790 10.826 1.00 97.38 70 ALA A O 1
ATOM 558 N N . TYR A 1 71 ? -11.783 3.415 10.545 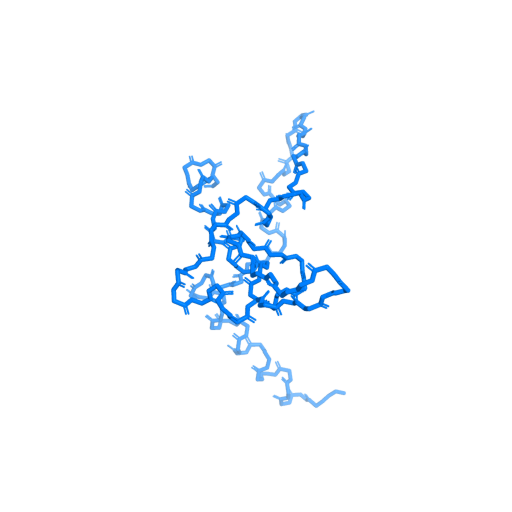1.00 96.81 71 TYR A N 1
ATOM 559 C CA . TYR A 1 71 ? -11.494 3.898 9.205 1.00 96.81 71 TYR A CA 1
ATOM 560 C C . TYR A 1 71 ? -12.371 3.191 8.162 1.00 96.81 71 TYR A C 1
ATOM 562 O O . TYR A 1 71 ? -12.497 1.969 8.152 1.00 96.81 71 TYR A O 1
ATOM 570 N N . SER A 1 72 ? -12.935 3.961 7.227 1.00 96.44 72 SER A N 1
ATOM 571 C CA . SER A 1 72 ? -13.615 3.436 6.027 1.00 96.44 72 SER A CA 1
ATOM 572 C C . SER A 1 72 ? -12.679 3.301 4.817 1.00 96.44 72 SER A C 1
ATOM 574 O O . SER A 1 72 ? -12.983 2.604 3.841 1.00 96.44 72 SER A O 1
ATOM 576 N N . ARG A 1 73 ? -11.529 3.980 4.882 1.00 95.62 73 ARG A N 1
ATOM 577 C CA . ARG A 1 73 ? -10.456 3.993 3.885 1.00 95.62 73 ARG A CA 1
ATOM 578 C C . 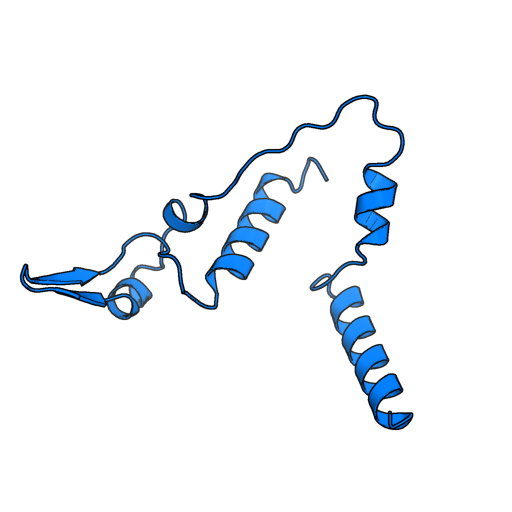ARG A 1 73 ? -9.137 3.627 4.533 1.00 95.62 73 ARG A C 1
ATOM 580 O O . ARG A 1 73 ? -8.961 3.861 5.717 1.00 95.62 73 ARG A O 1
ATOM 587 N N . MET A 1 74 ? -8.211 3.080 3.765 1.00 95.19 74 MET A N 1
ATOM 588 C CA . MET A 1 74 ? -6.978 2.505 4.288 1.00 95.19 74 MET A CA 1
ATOM 589 C C . MET A 1 74 ? -6.083 3.553 4.983 1.00 95.19 74 MET A C 1
ATOM 591 O O . MET A 1 74 ? -5.546 4.433 4.302 1.00 95.19 74 MET A O 1
ATOM 595 N N . PRO A 1 75 ? -5.888 3.477 6.318 1.00 93.88 75 PRO A N 1
ATOM 596 C CA . PRO A 1 75 ? -4.957 4.353 7.005 1.00 93.88 75 PRO A CA 1
ATOM 597 C C . PRO A 1 75 ? -3.502 3.938 6.757 1.00 93.88 75 PRO A C 1
ATOM 599 O O . PRO A 1 75 ? -3.204 2.810 6.350 1.00 93.88 75 PRO A O 1
ATOM 602 N N . PHE A 1 76 ? -2.574 4.843 7.070 1.00 88.44 76 PHE A N 1
ATOM 603 C CA . PHE A 1 76 ? -1.160 4.489 7.171 1.00 88.44 76 PHE A CA 1
ATOM 604 C C . PHE A 1 76 ? -0.927 3.467 8.292 1.00 88.44 76 PHE A C 1
ATOM 606 O O . PHE A 1 76 ? -1.663 3.419 9.276 1.00 88.44 76 PHE A O 1
ATOM 613 N N . GLY A 1 77 ? 0.127 2.662 8.147 1.00 90.31 77 GLY A N 1
ATOM 614 C CA . GLY A 1 77 ? 0.541 1.685 9.159 1.00 90.31 77 GLY A CA 1
ATOM 615 C C . GLY A 1 77 ? -0.078 0.292 9.015 1.00 90.31 77 GLY A C 1
ATOM 616 O O . GLY A 1 77 ? 0.360 -0.627 9.701 1.00 90.31 77 GLY A O 1
ATOM 617 N N . LEU A 1 78 ? -1.030 0.083 8.097 1.00 92.19 78 LEU A N 1
ATOM 618 C CA . LEU A 1 78 ? -1.502 -1.267 7.778 1.00 92.19 78 LEU A CA 1
ATOM 619 C C . LEU A 1 78 ? -0.452 -2.035 6.965 1.00 92.19 78 LEU A C 1
ATOM 621 O O . LEU A 1 78 ? -0.016 -1.586 5.906 1.00 92.19 78 LEU A O 1
ATOM 625 N N . CYS A 1 79 ? -0.103 -3.240 7.419 1.00 91.50 79 CYS A N 1
ATOM 626 C CA . CYS A 1 79 ? 0.902 -4.096 6.776 1.00 91.50 79 CYS A CA 1
ATOM 627 C C . CYS A 1 79 ? 0.571 -4.443 5.315 1.00 91.50 79 CYS A C 1
ATOM 629 O O . CYS A 1 79 ? 1.466 -4.576 4.484 1.00 91.50 79 CYS A O 1
ATOM 631 N N . ASN A 1 80 ? -0.718 -4.541 4.988 1.00 89.94 80 ASN A N 1
ATOM 632 C CA . ASN A 1 80 ? -1.200 -4.883 3.651 1.00 89.94 80 ASN A CA 1
ATOM 633 C C . ASN A 1 80 ? -1.480 -3.657 2.770 1.00 89.94 80 ASN A C 1
ATOM 635 O O . ASN A 1 80 ? -1.934 -3.817 1.635 1.00 89.94 80 ASN A O 1
ATOM 639 N N . ALA A 1 81 ? -1.231 -2.437 3.259 1.00 90.19 81 ALA A N 1
ATOM 640 C CA . ALA A 1 81 ? -1.518 -1.241 2.480 1.00 90.19 81 ALA A CA 1
ATOM 641 C C . ALA A 1 81 ? -0.667 -1.114 1.208 1.00 90.19 81 ALA A C 1
ATOM 643 O O . ALA A 1 81 ? -1.252 -0.945 0.134 1.00 90.19 81 ALA A O 1
ATOM 644 N N . PRO A 1 82 ? 0.669 -1.302 1.262 1.00 89.19 82 PRO A N 1
ATOM 645 C CA . PRO A 1 82 ? 1.500 -1.222 0.064 1.00 89.19 82 PRO A CA 1
ATOM 646 C C . PRO A 1 82 ? 1.109 -2.264 -0.988 1.00 89.19 82 PRO A C 1
ATOM 648 O O . PRO A 1 82 ? 0.995 -1.941 -2.167 1.00 89.19 82 PRO A O 1
ATOM 651 N N . SER A 1 83 ? 0.836 -3.506 -0.571 1.00 89.25 83 SER A N 1
ATOM 652 C CA . SER A 1 83 ? 0.494 -4.590 -1.499 1.00 89.25 83 SER A CA 1
ATOM 653 C C . SER A 1 83 ? -0.872 -4.384 -2.157 1.00 89.25 83 SER A C 1
ATOM 655 O O . SER A 1 83 ? -1.032 -4.659 -3.346 1.00 89.25 83 SER A O 1
ATOM 657 N N . THR A 1 8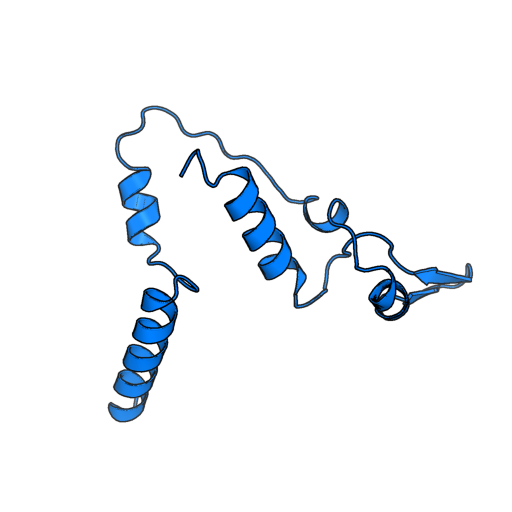4 ? -1.851 -3.863 -1.416 1.00 91.38 84 THR A N 1
ATOM 658 C CA . THR A 1 84 ? -3.182 -3.544 -1.950 1.00 91.38 84 THR A CA 1
ATOM 659 C C . THR A 1 84 ? -3.105 -2.388 -2.945 1.00 91.38 84 THR A C 1
ATOM 661 O O . THR A 1 84 ? -3.665 -2.473 -4.040 1.00 91.38 84 THR A O 1
ATOM 664 N N . PHE A 1 85 ? -2.340 -1.346 -2.615 1.00 89.94 85 PHE A N 1
ATOM 665 C CA . PHE A 1 85 ? -2.112 -0.213 -3.505 1.00 89.94 85 PHE A CA 1
ATOM 666 C C . PHE A 1 85 ? -1.369 -0.610 -4.779 1.00 89.94 85 PHE A C 1
ATOM 668 O O . PHE A 1 85 ? -1.785 -0.229 -5.869 1.00 89.94 85 PHE A O 1
ATOM 675 N N . GLN A 1 86 ? -0.332 -1.443 -4.667 1.00 88.25 86 GLN A N 1
ATOM 676 C CA . GLN A 1 86 ? 0.399 -1.956 -5.822 1.00 88.25 86 GLN A CA 1
ATOM 677 C C . GLN A 1 86 ? -0.525 -2.715 -6.783 1.00 88.25 86 GLN A C 1
ATOM 679 O O . GLN A 1 86 ? -0.505 -2.434 -7.977 1.00 88.25 86 GLN A O 1
ATOM 684 N N . ARG A 1 87 ? -1.396 -3.605 -6.279 1.00 89.00 87 ARG A N 1
ATOM 685 C CA . ARG A 1 87 ? -2.387 -4.306 -7.122 1.00 89.00 87 ARG A CA 1
ATOM 686 C C . ARG A 1 87 ? -3.324 -3.336 -7.841 1.00 89.00 87 ARG A C 1
ATOM 688 O O . ARG A 1 87 ? -3.611 -3.529 -9.019 1.00 89.00 87 ARG A O 1
ATOM 695 N N . CYS A 1 88 ? -3.781 -2.294 -7.146 1.00 91.06 88 CYS A N 1
ATOM 696 C CA . CYS A 1 88 ? -4.622 -1.252 -7.732 1.00 91.06 88 CYS A CA 1
ATOM 697 C C . CYS A 1 88 ? -3.895 -0.519 -8.868 1.00 91.06 88 CYS A C 1
ATOM 699 O O . CYS A 1 88 ? -4.426 -0.423 -9.973 1.00 91.06 88 CYS A O 1
ATOM 701 N N . MET A 1 89 ? -2.655 -0.078 -8.632 1.00 90.44 89 MET A N 1
ATOM 702 C CA . MET A 1 89 ? -1.839 0.587 -9.650 1.00 90.44 89 MET A CA 1
ATOM 703 C C . MET A 1 89 ? -1.596 -0.323 -10.859 1.00 90.44 89 MET A C 1
ATOM 705 O O . MET A 1 89 ? -1.824 0.100 -11.988 1.00 90.44 89 MET A O 1
ATOM 709 N N . THR A 1 90 ? -1.222 -1.590 -10.650 1.00 88.06 90 THR A N 1
ATOM 710 C CA . THR A 1 90 ? -1.053 -2.556 -11.748 1.00 88.06 90 THR A CA 1
ATOM 711 C C . THR A 1 90 ? -2.343 -2.739 -12.543 1.00 88.06 90 THR A C 1
ATOM 713 O O . THR A 1 90 ? -2.291 -2.794 -13.765 1.00 88.06 90 THR A O 1
ATOM 716 N N . SER A 1 91 ? -3.506 -2.783 -11.885 1.00 89.94 91 SER A N 1
ATOM 717 C CA . SER A 1 91 ? -4.796 -2.888 -12.574 1.00 89.94 91 SER A CA 1
ATOM 718 C C . SER A 1 91 ? -5.109 -1.647 -13.413 1.00 89.94 91 SER A C 1
ATOM 720 O O . SER A 1 91 ? -5.504 -1.787 -14.569 1.00 89.94 91 SER A O 1
ATOM 722 N N . ILE A 1 92 ? -4.930 -0.444 -12.855 1.00 90.25 92 ILE A N 1
ATOM 723 C CA . ILE A 1 92 ? -5.224 0.833 -13.529 1.00 90.25 92 ILE A CA 1
ATOM 724 C C . ILE A 1 92 ? -4.305 1.038 -14.738 1.00 90.25 92 ILE A C 1
ATOM 726 O O . ILE A 1 92 ? -4.767 1.414 -15.813 1.00 90.25 92 ILE A O 1
ATOM 730 N N . PHE A 1 93 ? -3.010 0.766 -14.574 1.00 88.19 93 PHE A N 1
ATOM 731 C CA . PHE A 1 93 ? -1.992 0.986 -15.601 1.00 88.19 93 PHE A CA 1
ATOM 732 C C . PHE A 1 93 ? -1.708 -0.257 -16.457 1.00 88.19 93 PHE A C 1
ATOM 734 O O . PHE A 1 93 ? -0.777 -0.236 -17.256 1.00 88.19 93 PHE A O 1
ATOM 741 N N . SER A 1 94 ? -2.506 -1.323 -16.335 1.00 85.69 94 SER A N 1
ATOM 742 C CA . SER A 1 94 ? -2.295 -2.600 -17.041 1.00 85.69 94 SER A CA 1
ATOM 743 C C . SER A 1 94 ? -2.197 -2.461 -18.564 1.00 85.69 94 SER A C 1
ATOM 745 O O . SER A 1 94 ? -1.432 -3.183 -19.188 1.00 85.69 94 SER A O 1
ATOM 747 N N . ASN A 1 95 ? -2.919 -1.506 -19.157 1.00 85.38 95 ASN A N 1
ATOM 748 C CA . ASN A 1 95 ? -2.894 -1.238 -20.601 1.00 85.38 95 ASN A CA 1
ATOM 749 C C . ASN A 1 95 ? -1.792 -0.251 -21.036 1.00 85.38 95 ASN A C 1
ATOM 751 O O . ASN A 1 95 ? -1.681 0.059 -22.220 1.00 85.38 95 ASN A O 1
ATOM 755 N N . LEU A 1 96 ? -1.035 0.304 -20.086 1.00 77.25 96 LEU A N 1
ATOM 756 C CA . LEU A 1 96 ? -0.020 1.338 -20.314 1.00 77.25 96 LEU A CA 1
ATOM 757 C C . LEU A 1 96 ? 1.416 0.833 -20.066 1.00 77.25 96 LEU A C 1
ATOM 759 O O . LEU A 1 96 ? 2.359 1.570 -20.356 1.00 77.25 96 LEU A O 1
ATOM 763 N N . LEU A 1 97 ? 1.581 -0.383 -19.526 1.00 64.06 97 LEU A N 1
ATOM 764 C CA . LEU A 1 97 ? 2.846 -0.974 -19.050 1.00 64.06 97 LEU A CA 1
ATOM 765 C C . LEU A 1 97 ? 3.301 -2.217 -19.826 1.00 64.06 97 LEU A C 1
ATOM 767 O O . LEU A 1 97 ? 2.431 -2.938 -20.351 1.00 64.06 97 LEU A O 1
#